Protein AF-A0A3M6YD40-F1 (afdb_monomer_lite)

pLDDT: mean 74.72, std 13.51, range [41.72, 91.12]

Foldseek 3Di:
DAWDWDWADLDPFDIDIDTHDDPDPVCVCVPVPPVHPPVVVVCVVCNVVVVVLVVVVVVVVVPPDPDPPPFDWDWDDDPVDIDIDGDDDDPDDDDDDDDDDDDDPDPDDDDPVCVVCVVVVPDPDDDDDPPPVDDPDDDDPDPVPDPDPVPDDDDPPPDDPDPDDDD

Radius of gyration: 31.05 Å; chains: 1; bounding box: 73×57×64 Å

Structure (mmCIF, N/CA/C/O backbone):
data_AF-A0A3M6YD40-F1
#
_entry.id   AF-A0A3M6YD40-F1
#
loop_
_atom_site.group_PDB
_atom_site.id
_atom_site.type_symbol
_atom_site.label_atom_id
_atom_site.label_alt_id
_atom_site.label_comp_id
_atom_site.label_asym_id
_atom_site.label_entity_id
_atom_site.label_seq_id
_atom_site.pdbx_PDB_ins_code
_atom_site.Cartn_x
_atom_site.Cartn_y
_atom_site.Cartn_z
_atom_site.occupancy
_atom_site.B_iso_or_equiv
_atom_site.auth_seq_id
_atom_site.auth_comp_id
_atom_site.auth_asym_id
_atom_site.auth_atom_id
_atom_site.pdbx_PDB_model_num
ATOM 1 N N . MET A 1 1 ? 7.954 -16.366 4.433 1.00 68.00 1 MET A N 1
ATOM 2 C CA . MET A 1 1 ? 8.292 -15.317 3.449 1.00 68.00 1 MET A CA 1
ATOM 3 C C . MET A 1 1 ? 8.033 -13.953 4.079 1.00 68.00 1 MET A C 1
ATOM 5 O O . MET A 1 1 ? 6.969 -13.775 4.659 1.00 68.00 1 MET A O 1
ATOM 9 N N . SER A 1 2 ? 8.998 -13.030 4.058 1.00 79.00 2 SER A N 1
ATOM 10 C CA . SER A 1 2 ? 8.800 -11.701 4.661 1.00 79.00 2 SER A CA 1
ATOM 11 C C . SER A 1 2 ? 7.981 -10.811 3.714 1.00 79.00 2 SER A C 1
ATOM 13 O O . SER A 1 2 ? 8.332 -10.745 2.535 1.00 79.00 2 SER A O 1
ATOM 15 N N . PRO A 1 3 ? 6.905 -10.146 4.174 1.00 88.06 3 PRO A N 1
ATOM 16 C CA . PRO A 1 3 ? 6.120 -9.256 3.325 1.00 88.06 3 PRO A CA 1
ATOM 17 C C . PRO A 1 3 ? 6.922 -8.017 2.931 1.00 88.06 3 PRO A C 1
ATOM 19 O O . PRO A 1 3 ? 7.699 -7.476 3.726 1.00 88.06 3 PRO A O 1
ATOM 22 N N . ILE A 1 4 ? 6.672 -7.511 1.724 1.00 89.50 4 ILE A N 1
ATOM 23 C CA . ILE A 1 4 ? 7.235 -6.234 1.289 1.00 89.50 4 ILE A CA 1
ATOM 24 C C . ILE A 1 4 ? 6.501 -5.130 2.049 1.00 89.50 4 ILE A C 1
ATOM 26 O O . ILE A 1 4 ? 5.280 -4.997 1.959 1.00 89.50 4 ILE A O 1
ATOM 30 N N . ARG A 1 5 ? 7.252 -4.328 2.806 1.00 89.94 5 ARG A N 1
ATOM 31 C CA . ARG A 1 5 ? 6.708 -3.207 3.577 1.00 89.94 5 ARG A CA 1
ATOM 32 C C . ARG A 1 5 ? 6.820 -1.926 2.767 1.00 89.94 5 ARG A C 1
ATOM 34 O O . ARG A 1 5 ? 7.913 -1.542 2.352 1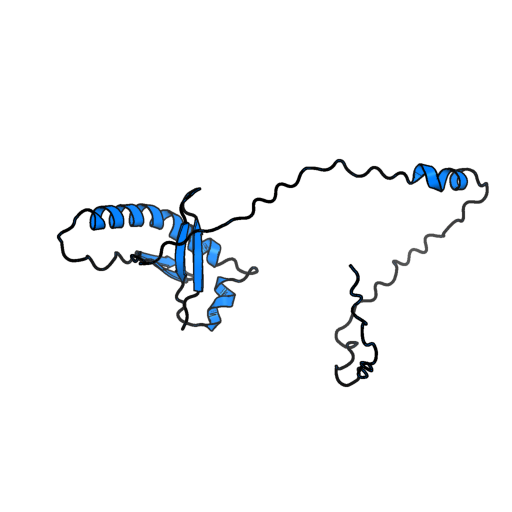.00 89.94 5 ARG A O 1
ATOM 41 N N . ARG A 1 6 ? 5.692 -1.263 2.544 1.00 89.00 6 ARG A N 1
ATOM 42 C CA . ARG A 1 6 ? 5.597 0.041 1.884 1.00 89.00 6 ARG A CA 1
ATOM 43 C C . ARG A 1 6 ? 4.668 0.947 2.662 1.00 89.00 6 ARG A C 1
ATOM 45 O O . ARG A 1 6 ? 4.000 0.527 3.599 1.00 89.00 6 ARG A O 1
ATOM 52 N N . TYR A 1 7 ? 4.655 2.209 2.273 1.00 89.75 7 TYR A N 1
ATOM 53 C CA . TYR A 1 7 ? 3.827 3.212 2.908 1.00 89.75 7 TYR A CA 1
ATOM 54 C C . TYR A 1 7 ? 2.990 3.920 1.854 1.00 89.75 7 TYR A C 1
ATOM 56 O O . TYR A 1 7 ? 3.533 4.479 0.901 1.00 89.75 7 TYR A O 1
ATOM 64 N N . LEU A 1 8 ? 1.671 3.891 2.031 1.00 86.94 8 LEU A N 1
ATOM 65 C CA . LEU A 1 8 ? 0.722 4.558 1.151 1.00 86.94 8 LEU A CA 1
ATOM 66 C C . LEU A 1 8 ? 0.271 5.863 1.797 1.00 86.94 8 LEU A C 1
ATOM 68 O O . LEU A 1 8 ? -0.322 5.875 2.876 1.00 86.94 8 LEU A O 1
ATOM 72 N N . ARG A 1 9 ? 0.545 6.979 1.124 1.00 86.69 9 ARG A N 1
ATOM 73 C CA . ARG A 1 9 ? 0.069 8.295 1.543 1.00 86.69 9 ARG A CA 1
ATOM 74 C C . ARG A 1 9 ? -1.385 8.471 1.112 1.00 86.69 9 ARG A C 1
ATOM 76 O O . ARG A 1 9 ? -1.663 8.493 -0.081 1.00 86.69 9 ARG A O 1
ATOM 83 N N . ILE A 1 10 ? -2.288 8.630 2.079 1.00 83.62 10 ILE A N 1
ATOM 84 C CA . ILE A 1 10 ? -3.723 8.839 1.816 1.00 83.62 10 ILE A CA 1
ATOM 85 C C . ILE A 1 10 ? -4.074 10.323 1.878 1.00 83.62 10 ILE A C 1
ATOM 87 O O . ILE A 1 10 ? -4.851 10.817 1.068 1.00 83.62 10 ILE A O 1
ATOM 91 N N . THR A 1 11 ? -3.485 11.053 2.825 1.00 83.88 11 THR A N 1
ATOM 92 C CA . THR A 1 11 ? -3.686 12.500 2.966 1.00 83.88 11 THR A CA 1
ATOM 93 C C . THR A 1 11 ? -2.342 13.217 3.065 1.00 83.88 11 THR A C 1
ATOM 95 O O . THR A 1 11 ? -1.271 12.602 3.091 1.00 83.88 11 THR A O 1
ATOM 98 N N . LYS A 1 12 ? -2.363 14.552 3.155 1.00 83.69 12 LYS A N 1
ATOM 99 C CA . LYS A 1 12 ? -1.141 15.336 3.374 1.00 83.69 12 LYS A CA 1
ATOM 100 C C . LYS A 1 12 ? -0.389 14.905 4.642 1.00 83.69 12 LYS A C 1
ATOM 102 O O . LYS A 1 12 ? 0.839 14.953 4.628 1.00 83.69 12 LYS A O 1
ATOM 107 N N . TYR A 1 13 ? -1.103 14.463 5.676 1.00 82.00 13 TYR A N 1
ATOM 108 C CA . TYR A 1 13 ? -0.546 14.187 7.005 1.00 82.00 13 TYR A CA 1
ATOM 109 C C . TYR A 1 13 ? -0.694 12.727 7.448 1.00 82.00 13 TYR A C 1
ATOM 111 O O . TYR A 1 13 ? -0.166 12.352 8.489 1.00 82.00 13 TYR A O 1
ATOM 119 N N . SER A 1 14 ? -1.407 11.903 6.679 1.00 82.00 14 SER A N 1
ATOM 120 C CA . SER A 1 14 ? -1.721 10.524 7.048 1.00 82.00 14 SER A CA 1
ATOM 121 C C . SER A 1 14 ? -1.169 9.543 6.027 1.00 82.00 14 SER A C 1
ATOM 123 O O . SER A 1 14 ? -1.348 9.690 4.813 1.00 82.00 14 SER A O 1
ATOM 125 N N . VAL A 1 15 ? -0.523 8.513 6.559 1.00 86.81 15 VAL A N 1
ATOM 126 C CA . VAL A 1 15 ? 0.131 7.441 5.819 1.00 86.81 15 VAL A CA 1
ATOM 127 C C . VAL A 1 15 ? -0.292 6.118 6.449 1.00 86.81 15 VAL A C 1
ATOM 129 O O . VAL A 1 15 ? -0.373 6.028 7.673 1.00 86.81 15 V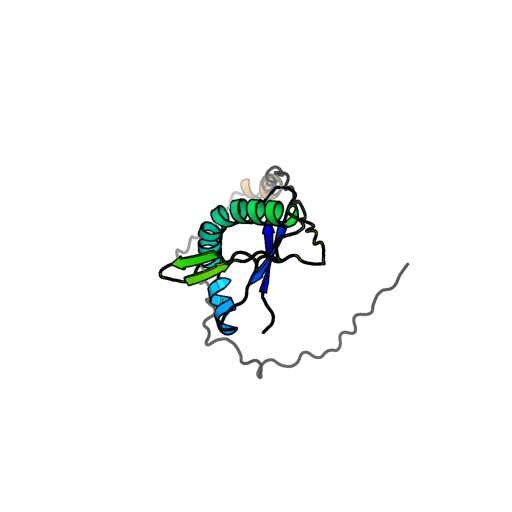AL A O 1
ATOM 132 N N . LEU A 1 16 ? -0.544 5.104 5.626 1.00 87.69 16 LEU A N 1
ATOM 133 C CA . LEU A 1 16 ? -0.761 3.734 6.082 1.00 87.69 16 LEU A CA 1
ATOM 134 C C . LEU A 1 16 ? 0.450 2.860 5.777 1.00 87.69 16 LEU A C 1
ATOM 136 O O . LEU A 1 16 ? 1.038 2.963 4.698 1.00 87.69 16 LEU A O 1
ATOM 140 N N . GLU A 1 17 ? 0.785 1.971 6.711 1.00 88.19 17 GLU A N 1
ATOM 141 C CA . GLU A 1 17 ? 1.655 0.834 6.419 1.00 88.19 17 GLU A CA 1
ATOM 142 C C . GLU A 1 17 ? 0.903 -0.127 5.489 1.00 88.19 17 GLU A C 1
ATOM 144 O O . GLU A 1 17 ? -0.218 -0.545 5.771 1.00 88.19 17 GLU A O 1
ATOM 149 N N . VAL A 1 18 ? 1.537 -0.481 4.378 1.00 88.19 18 VAL A N 1
ATOM 150 C CA . VAL A 1 18 ? 1.062 -1.479 3.426 1.00 88.19 18 VAL A CA 1
ATOM 151 C C . VAL A 1 18 ? 2.019 -2.656 3.469 1.00 88.19 18 VAL A C 1
ATOM 153 O O . VAL A 1 18 ? 3.220 -2.511 3.225 1.00 88.19 18 VAL A O 1
ATOM 156 N N . ARG A 1 19 ? 1.478 -3.835 3.769 1.00 89.25 19 ARG A N 1
ATOM 157 C CA . ARG A 1 19 ? 2.205 -5.101 3.700 1.00 89.25 19 ARG A CA 1
ATOM 158 C C . ARG A 1 19 ? 1.728 -5.859 2.478 1.00 89.25 19 ARG A C 1
ATOM 160 O O . ARG A 1 19 ? 0.572 -6.260 2.415 1.00 89.25 19 ARG A O 1
ATOM 167 N N . ILE A 1 20 ? 2.624 -6.027 1.516 1.00 90.25 20 ILE A N 1
ATOM 168 C CA . ILE A 1 20 ? 2.347 -6.751 0.282 1.00 90.25 20 ILE A CA 1
ATOM 169 C C . ILE A 1 20 ? 2.838 -8.180 0.472 1.00 90.25 20 ILE A C 1
ATOM 171 O O . ILE A 1 20 ? 4.027 -8.421 0.703 1.00 90.25 20 ILE A O 1
ATOM 175 N N . TYR A 1 21 ? 1.898 -9.112 0.393 1.00 90.06 21 TYR A N 1
ATOM 176 C CA . TYR A 1 21 ? 2.163 -10.539 0.375 1.00 90.06 21 TYR A CA 1
ATOM 177 C C . TYR A 1 21 ? 2.086 -10.998 -1.076 1.00 90.06 21 TYR A C 1
ATOM 179 O O . TYR A 1 21 ? 1.060 -10.811 -1.724 1.00 90.06 21 TYR A O 1
ATOM 187 N N . LEU A 1 22 ? 3.187 -11.546 -1.578 1.00 88.94 22 LEU A N 1
ATOM 188 C CA . LEU A 1 22 ? 3.241 -12.186 -2.886 1.00 88.94 22 LEU A CA 1
ATOM 189 C C . LEU A 1 22 ? 3.126 -13.692 -2.693 1.00 88.94 22 LEU A C 1
ATOM 191 O O . LEU A 1 22 ? 3.643 -14.217 -1.703 1.00 88.94 22 LEU A O 1
ATOM 195 N N . ASP A 1 23 ? 2.476 -14.362 -3.640 1.00 86.50 23 ASP A N 1
ATOM 196 C CA . ASP A 1 23 ? 2.373 -15.822 -3.642 1.00 86.50 23 ASP A CA 1
ATOM 197 C C . ASP A 1 23 ? 3.762 -16.450 -3.825 1.00 86.50 23 ASP A C 1
ATOM 199 O O . ASP A 1 23 ? 4.205 -17.274 -3.021 1.00 86.50 23 ASP A O 1
ATOM 203 N N . LYS A 1 24 ? 4.524 -15.946 -4.807 1.00 86.94 24 LYS A N 1
ATOM 204 C CA . LYS A 1 24 ? 5.917 -16.333 -5.033 1.00 86.94 24 LYS A CA 1
ATOM 205 C C . LYS A 1 24 ? 6.878 -15.174 -4.747 1.00 86.94 24 LYS A C 1
ATOM 207 O O . LYS A 1 24 ? 6.659 -14.050 -5.198 1.00 86.94 24 LYS A O 1
ATOM 212 N N . PRO A 1 25 ? 8.002 -15.437 -4.053 1.00 82.56 25 PRO A N 1
ATOM 213 C CA . PRO A 1 25 ? 9.064 -14.451 -3.825 1.00 82.56 25 PRO A CA 1
ATOM 214 C C . PRO A 1 25 ? 9.614 -13.830 -5.101 1.00 82.56 25 PRO A C 1
ATOM 216 O O . PRO A 1 25 ? 9.966 -12.651 -5.134 1.00 82.56 25 PRO A O 1
ATOM 219 N N . SER A 1 26 ? 9.719 -14.668 -6.127 1.00 83.88 26 SER A N 1
ATOM 220 C CA . SER A 1 26 ? 10.394 -14.378 -7.382 1.00 83.88 26 SER A CA 1
ATOM 221 C C . SER A 1 26 ? 9.649 -13.363 -8.242 1.00 83.88 26 SER A C 1
ATOM 223 O O . SER A 1 26 ? 10.248 -12.829 -9.166 1.00 83.88 26 SER A O 1
ATOM 225 N N . ASP A 1 27 ? 8.394 -13.047 -7.906 1.00 84.62 27 ASP A N 1
ATOM 226 C CA . ASP A 1 27 ? 7.551 -12.098 -8.645 1.00 84.62 27 ASP A CA 1
ATOM 227 C C . ASP A 1 27 ? 7.717 -10.656 -8.129 1.00 84.62 27 ASP A C 1
ATOM 229 O O . ASP A 1 27 ? 7.159 -9.704 -8.678 1.00 84.62 27 ASP A O 1
ATOM 233 N N . ALA A 1 28 ? 8.523 -10.448 -7.080 1.00 85.31 28 ALA A N 1
ATOM 234 C CA . ALA A 1 28 ? 8.826 -9.113 -6.567 1.00 85.31 28 ALA A CA 1
ATOM 235 C C . ALA A 1 28 ? 9.424 -8.162 -7.626 1.00 85.31 28 ALA A C 1
ATOM 237 O O . ALA A 1 28 ? 9.022 -6.994 -7.646 1.00 85.31 28 ALA A O 1
ATOM 238 N N . PRO A 1 29 ? 10.335 -8.600 -8.523 1.00 86.25 29 PRO A N 1
ATOM 239 C CA . PRO A 1 29 ? 10.817 -7.774 -9.620 1.00 86.25 29 PRO A CA 1
ATOM 240 C C . PRO A 1 29 ? 9.703 -7.387 -10.588 1.00 86.25 29 PRO A C 1
ATOM 242 O O . PRO A 1 29 ? 9.681 -6.238 -10.998 1.00 86.25 29 PRO A O 1
ATOM 245 N N . TRP A 1 30 ? 8.758 -8.274 -10.915 1.00 88.38 30 TRP A N 1
ATOM 246 C CA . TRP A 1 30 ? 7.622 -7.942 -11.789 1.00 88.38 30 TRP A CA 1
ATOM 247 C C . TRP A 1 30 ? 6.775 -6.810 -11.194 1.00 88.38 30 TRP A C 1
ATOM 249 O O . TRP A 1 30 ? 6.505 -5.819 -11.866 1.00 88.38 30 TRP A O 1
ATOM 259 N N . LEU A 1 31 ? 6.474 -6.876 -9.892 1.00 86.25 31 LEU A N 1
ATOM 260 C CA . LEU A 1 31 ? 5.703 -5.834 -9.209 1.00 86.25 31 LEU A CA 1
ATOM 261 C C . LEU A 1 31 ? 6.448 -4.488 -9.130 1.00 86.25 31 LEU A C 1
ATOM 263 O O . LEU A 1 31 ? 5.833 -3.425 -9.190 1.00 86.25 31 LEU A O 1
ATOM 267 N N . LEU A 1 32 ? 7.767 -4.526 -8.921 1.00 85.69 32 LEU A N 1
ATOM 268 C CA . LEU A 1 32 ? 8.596 -3.347 -8.643 1.00 85.69 32 LEU A CA 1
ATOM 269 C C . LEU A 1 32 ? 9.377 -2.829 -9.859 1.00 85.69 32 LEU A C 1
ATOM 271 O O . LEU A 1 32 ? 10.158 -1.886 -9.718 1.00 85.69 32 LEU A O 1
ATOM 275 N N . SER A 1 33 ? 9.203 -3.442 -11.026 1.00 85.25 33 SER A N 1
ATOM 276 C CA . SER A 1 33 ? 9.949 -3.098 -12.232 1.00 85.25 33 SER A CA 1
ATOM 277 C C . SER A 1 33 ? 9.580 -1.716 -12.754 1.00 85.25 33 SER A C 1
ATOM 279 O O . SER A 1 33 ? 8.421 -1.319 -12.775 1.00 85.25 33 SER A O 1
ATOM 281 N N . SER A 1 34 ? 10.585 -0.990 -13.251 1.00 80.44 34 SER A N 1
ATOM 282 C CA . SER A 1 34 ? 10.362 0.280 -13.956 1.00 80.44 34 SER A CA 1
ATOM 283 C C . SER A 1 34 ? 9.921 0.086 -15.410 1.00 80.44 34 SER A C 1
ATOM 285 O O . SER A 1 34 ? 9.432 1.034 -16.015 1.00 80.44 34 SER A O 1
ATOM 287 N N . ARG A 1 35 ? 10.154 -1.103 -15.985 1.00 83.19 35 ARG A N 1
ATOM 288 C CA . ARG A 1 35 ? 9.839 -1.418 -17.390 1.00 83.19 35 ARG A CA 1
ATOM 289 C C . ARG A 1 35 ? 8.359 -1.724 -17.596 1.00 83.19 35 ARG A C 1
ATOM 291 O O . ARG A 1 35 ? 7.806 -1.340 -18.615 1.00 83.19 35 ARG A O 1
ATOM 298 N N . ASP A 1 36 ? 7.746 -2.379 -16.616 1.00 82.06 36 ASP A N 1
ATOM 299 C CA . ASP A 1 36 ? 6.315 -2.651 -16.592 1.00 82.06 36 ASP A CA 1
ATOM 300 C C . ASP A 1 36 ? 5.730 -2.118 -15.275 1.00 82.06 36 ASP A C 1
ATOM 302 O O . ASP A 1 36 ? 5.946 -2.718 -14.217 1.00 82.06 36 ASP A O 1
ATOM 306 N N . PRO A 1 37 ? 5.038 -0.964 -15.294 1.00 83.69 37 PRO A N 1
ATOM 307 C CA . PRO A 1 37 ? 4.480 -0.359 -14.097 1.00 83.69 37 PRO A CA 1
ATOM 308 C C . PRO A 1 37 ? 3.194 -1.084 -13.672 1.00 83.69 37 PRO A C 1
ATOM 310 O O . PRO A 1 37 ? 2.089 -0.554 -13.776 1.00 83.69 37 PRO A O 1
ATOM 313 N N . VAL A 1 38 ? 3.325 -2.291 -13.130 1.00 88.88 38 VAL A N 1
ATOM 314 C CA . VAL A 1 38 ? 2.201 -3.056 -12.566 1.00 88.88 38 VAL A CA 1
ATOM 315 C C . VAL A 1 38 ? 1.718 -2.430 -11.256 1.00 88.88 38 VAL A C 1
ATOM 317 O O . VAL A 1 38 ? 0.523 -2.227 -11.052 1.00 88.88 38 VAL A O 1
ATOM 320 N N . LEU A 1 39 ? 2.643 -2.082 -10.353 1.00 88.19 39 LEU A N 1
ATOM 321 C CA . LEU A 1 39 ? 2.284 -1.541 -9.041 1.00 88.19 39 LEU A CA 1
ATOM 322 C C . LEU A 1 39 ? 1.448 -0.250 -9.134 1.00 88.19 39 LEU A C 1
ATOM 324 O O . LEU A 1 39 ? 0.452 -0.166 -8.419 1.00 88.19 39 LEU A O 1
ATOM 328 N N . PRO A 1 40 ? 1.775 0.745 -9.983 1.00 89.50 40 PRO A N 1
ATOM 329 C CA . PRO A 1 40 ? 0.906 1.902 -10.191 1.00 89.50 40 PRO A CA 1
ATOM 330 C C . PRO A 1 40 ? -0.517 1.528 -10.621 1.00 89.50 40 PRO A C 1
ATOM 332 O O . PRO A 1 40 ? -1.455 2.044 -10.018 1.00 89.50 40 PRO A O 1
ATOM 335 N N . ARG A 1 41 ? -0.675 0.583 -11.560 1.00 90.38 41 ARG A N 1
ATOM 336 C CA . ARG A 1 41 ? -1.984 0.085 -12.025 1.00 90.38 41 ARG A CA 1
ATOM 337 C C . ARG A 1 41 ? -2.790 -0.538 -10.883 1.00 90.38 41 ARG A C 1
ATOM 339 O O . ARG A 1 41 ? -3.930 -0.155 -10.640 1.00 90.38 41 ARG A O 1
ATOM 346 N N . ILE A 1 42 ? -2.157 -1.405 -10.091 1.00 90.56 42 ILE A N 1
ATOM 347 C CA . ILE A 1 42 ? -2.764 -1.972 -8.876 1.00 90.56 42 ILE A CA 1
ATOM 348 C C . ILE A 1 42 ? -3.206 -0.860 -7.917 1.00 90.56 42 ILE A C 1
ATOM 350 O O . ILE A 1 42 ? -4.302 -0.899 -7.362 1.00 90.56 42 ILE A O 1
ATOM 354 N N . ILE A 1 43 ? -2.355 0.143 -7.691 1.00 88.50 43 ILE A N 1
ATOM 355 C CA . ILE A 1 43 ? -2.656 1.236 -6.763 1.00 88.50 43 ILE A CA 1
ATOM 356 C C . ILE A 1 43 ? -3.791 2.126 -7.281 1.00 88.50 43 ILE A C 1
ATOM 358 O O . ILE A 1 43 ? -4.546 2.642 -6.459 1.00 88.50 43 ILE A O 1
ATOM 362 N N . GLU A 1 44 ? -3.941 2.312 -8.591 1.00 89.69 44 GLU A N 1
ATOM 363 C CA . GLU A 1 44 ? -5.072 3.034 -9.187 1.00 89.69 44 GLU A CA 1
ATOM 364 C C . GLU A 1 44 ? -6.403 2.341 -8.896 1.00 89.69 44 GLU A C 1
ATOM 366 O O . GLU A 1 44 ? -7.322 2.999 -8.409 1.00 89.69 44 GLU A O 1
ATOM 371 N N . GLU A 1 45 ? -6.462 1.020 -9.052 1.00 89.69 45 GLU A N 1
ATOM 372 C CA . GLU A 1 45 ? -7.650 0.213 -8.744 1.00 89.69 45 GLU A CA 1
ATOM 373 C C . GLU A 1 45 ? -7.954 0.125 -7.240 1.00 89.69 45 GLU A C 1
ATOM 375 O O . GLU A 1 45 ? -9.106 0.142 -6.794 1.00 89.69 45 GLU A O 1
ATOM 380 N N . VAL A 1 46 ? -6.910 0.054 -6.412 1.00 89.44 46 VAL A N 1
ATOM 381 C CA . VAL A 1 46 ? -7.035 -0.026 -4.950 1.00 89.44 46 VAL A CA 1
ATOM 382 C C . VAL A 1 46 ? -7.472 1.319 -4.359 1.00 89.44 46 VAL A C 1
ATOM 384 O O . VAL A 1 46 ? -8.289 1.351 -3.437 1.00 89.44 46 VAL A O 1
ATOM 387 N N . ARG A 1 47 ? -6.955 2.446 -4.869 1.00 88.06 47 ARG A N 1
ATOM 388 C CA . ARG A 1 47 ? -7.155 3.798 -4.313 1.00 88.06 47 ARG A CA 1
ATOM 389 C C . ARG A 1 47 ? -8.619 4.154 -4.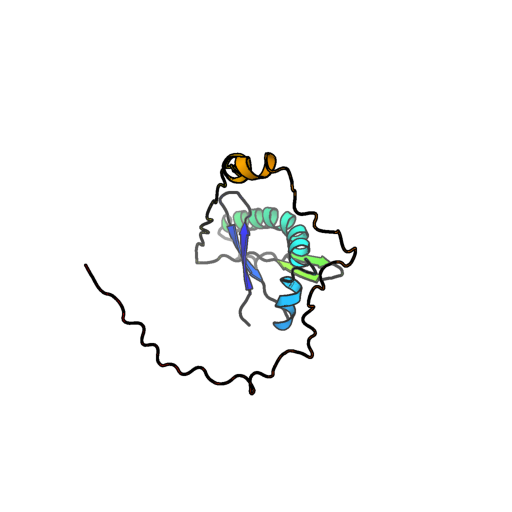012 1.00 88.06 47 ARG A C 1
ATOM 391 O O . ARG A 1 47 ? -8.860 4.598 -2.885 1.00 88.06 47 ARG A O 1
ATOM 398 N N . PRO A 1 48 ? -9.594 3.987 -4.928 1.00 89.75 48 PRO A N 1
ATOM 399 C CA . PRO A 1 48 ? -10.985 4.335 -4.642 1.00 89.75 48 PRO A CA 1
ATOM 400 C C . PRO A 1 48 ? -11.604 3.466 -3.538 1.00 89.75 48 PRO A C 1
ATOM 402 O O . PRO A 1 48 ? -12.497 3.934 -2.836 1.00 89.75 48 PRO A O 1
ATOM 405 N N . LYS A 1 49 ? -11.107 2.241 -3.327 1.00 87.12 49 LYS A N 1
ATOM 406 C CA . LYS A 1 49 ? -11.631 1.292 -2.329 1.00 87.12 49 LYS A CA 1
ATOM 407 C C . LYS A 1 49 ? -11.101 1.554 -0.916 1.00 87.12 49 LYS A C 1
ATOM 409 O O . LYS A 1 49 ? -11.761 1.223 0.064 1.00 87.12 49 LYS A O 1
ATOM 414 N N . VAL A 1 50 ? -9.946 2.210 -0.782 1.00 85.81 50 VAL A N 1
ATOM 415 C CA . VAL A 1 50 ? -9.297 2.435 0.523 1.00 85.81 50 VAL A CA 1
ATOM 416 C C . VAL A 1 50 ? -10.107 3.358 1.438 1.00 85.81 50 VAL A C 1
ATOM 418 O O . VAL A 1 50 ? -10.242 3.065 2.624 1.00 85.81 50 VAL A O 1
ATOM 421 N N . LEU A 1 51 ? -10.637 4.476 0.926 1.00 84.56 51 LEU A N 1
ATOM 422 C CA . LEU A 1 51 ? -11.353 5.457 1.755 1.00 84.56 51 LEU A CA 1
ATOM 423 C C . LEU A 1 51 ? -12.694 4.935 2.299 1.00 84.56 51 LEU A C 1
ATOM 425 O O . LEU A 1 51 ? -12.921 5.105 3.500 1.00 84.56 51 LEU A O 1
ATOM 429 N N . PRO A 1 52 ? -13.571 4.308 1.485 1.00 86.56 52 PRO A N 1
ATOM 430 C CA . PRO A 1 52 ? -14.787 3.669 1.989 1.00 86.56 52 PRO A CA 1
ATOM 431 C C . PRO A 1 52 ? -14.478 2.624 3.062 1.00 86.56 52 PRO A C 1
ATOM 433 O O . PRO A 1 52 ? -15.006 2.708 4.168 1.00 86.56 52 PRO A O 1
ATOM 436 N N . LYS A 1 53 ? -13.511 1.740 2.795 1.00 84.75 53 LYS A N 1
ATOM 437 C CA . LYS A 1 53 ? -13.096 0.686 3.725 1.00 84.75 53 LYS A CA 1
ATOM 438 C C . LYS A 1 53 ? -12.586 1.235 5.062 1.00 84.75 53 LYS A C 1
ATOM 440 O O . LYS A 1 53 ? -12.904 0.709 6.123 1.00 84.75 53 LYS A O 1
ATOM 445 N N . LEU A 1 54 ? -11.828 2.334 5.031 1.00 84.19 54 LEU A N 1
ATOM 446 C CA . LEU A 1 54 ? -11.370 3.040 6.234 1.00 84.19 54 LEU A CA 1
ATOM 447 C C . LEU A 1 54 ? -12.526 3.622 7.057 1.00 84.19 54 LEU A C 1
ATOM 449 O O . LEU A 1 54 ? -12.452 3.639 8.286 1.00 84.19 54 LEU A O 1
ATOM 453 N N . ARG A 1 55 ? -13.571 4.139 6.397 1.00 84.75 55 ARG A N 1
ATOM 454 C CA . ARG A 1 55 ? -14.756 4.679 7.079 1.00 84.75 55 ARG A CA 1
ATOM 455 C C . ARG A 1 55 ? -15.528 3.561 7.767 1.00 84.75 55 ARG A C 1
ATOM 457 O O . ARG A 1 55 ? -15.804 3.686 8.956 1.00 84.75 55 ARG A O 1
ATOM 464 N N . GLU A 1 56 ? -15.790 2.474 7.052 1.00 84.38 56 GLU A N 1
ATOM 465 C CA . GLU A 1 56 ? -16.509 1.308 7.570 1.00 84.38 56 GLU A CA 1
ATOM 466 C C . GLU A 1 56 ? -15.789 0.668 8.764 1.00 84.38 56 GLU A C 1
ATOM 468 O O . GLU A 1 56 ? -16.401 0.438 9.806 1.00 84.38 56 GLU A O 1
ATOM 473 N N . GLU A 1 57 ? -14.474 0.452 8.670 1.00 79.31 57 GLU A N 1
ATOM 474 C CA . GLU A 1 57 ? -13.681 -0.094 9.781 1.00 79.31 57 GLU A CA 1
ATOM 475 C C . GLU A 1 57 ? -13.657 0.847 10.998 1.00 79.31 57 GLU A C 1
ATOM 477 O O . GLU A 1 57 ? -13.748 0.397 12.139 1.00 79.31 57 GLU A O 1
ATOM 482 N N . ASN A 1 58 ? -13.614 2.168 10.792 1.00 82.12 58 ASN A N 1
ATOM 483 C CA . ASN A 1 58 ? -13.676 3.134 11.893 1.00 82.12 58 ASN A CA 1
ATOM 484 C C . ASN A 1 58 ? -15.056 3.147 12.577 1.00 82.12 58 ASN A C 1
ATOM 486 O O . ASN A 1 58 ? -15.151 3.260 13.800 1.00 82.12 58 ASN A O 1
ATOM 490 N N . GLU A 1 59 ? -16.143 3.021 11.813 1.00 82.06 59 GLU A N 1
ATOM 491 C CA . GLU A 1 59 ? -17.490 2.899 12.376 1.00 82.06 59 GLU A CA 1
ATOM 492 C C . GLU A 1 59 ? -17.674 1.583 13.136 1.00 82.06 59 GLU A C 1
ATOM 494 O O . GLU A 1 59 ? -18.214 1.590 14.245 1.00 82.06 59 GLU A O 1
ATOM 499 N N . ASN A 1 60 ? -17.156 0.475 12.605 1.00 75.62 60 ASN A N 1
ATOM 500 C CA . ASN A 1 60 ? -17.156 -0.821 13.282 1.00 75.62 60 ASN A CA 1
ATOM 501 C C . ASN A 1 60 ? -16.334 -0.796 14.577 1.00 75.62 60 ASN A C 1
ATOM 503 O O . ASN A 1 60 ? -16.790 -1.310 15.597 1.00 75.62 60 ASN A O 1
ATOM 507 N N . ALA A 1 61 ? -15.172 -0.138 14.584 1.00 72.12 61 ALA A N 1
ATOM 508 C CA . ALA A 1 61 ? -14.355 0.025 15.786 1.00 72.12 61 ALA A CA 1
ATOM 509 C C . ALA A 1 61 ? -15.071 0.834 16.885 1.00 72.12 61 ALA A C 1
ATOM 511 O O . ALA A 1 61 ? -14.922 0.548 18.075 1.00 72.12 61 ALA A O 1
ATOM 512 N N . LYS A 1 62 ? -15.883 1.832 16.504 1.00 71.94 62 LYS A N 1
ATOM 513 C CA . LYS A 1 62 ? -16.699 2.624 17.443 1.00 71.94 62 LYS A CA 1
ATOM 514 C C . LYS A 1 62 ? -17.886 1.840 17.996 1.00 71.94 62 LYS A C 1
ATOM 516 O O . LYS A 1 62 ? -18.270 2.055 19.146 1.00 71.94 62 LYS A O 1
ATOM 521 N N . ARG A 1 63 ? -18.442 0.908 17.220 1.00 67.88 63 ARG A N 1
ATOM 522 C CA . ARG A 1 63 ? -19.495 -0.029 17.643 1.00 67.88 63 ARG A CA 1
ATOM 523 C C . ARG A 1 63 ? -18.889 -1.151 18.502 1.00 67.88 63 ARG A C 1
ATOM 525 O O . ARG A 1 63 ? -18.923 -2.327 18.151 1.00 67.88 63 ARG A O 1
ATOM 532 N N . LYS A 1 64 ? -18.318 -0.777 19.655 1.00 53.94 64 LYS A N 1
ATOM 533 C CA . LYS A 1 64 ? -17.851 -1.681 20.720 1.00 53.94 64 LYS A CA 1
ATOM 534 C C . LYS A 1 64 ? -18.986 -2.632 21.132 1.00 53.94 64 LYS A C 1
ATOM 536 O O . LYS A 1 64 ? -19.806 -2.267 21.965 1.00 53.94 64 LYS A O 1
ATOM 541 N N . GLY A 1 65 ? -19.054 -3.844 20.583 1.00 52.97 65 GLY A N 1
ATOM 542 C CA . GLY A 1 65 ? -19.965 -4.859 21.127 1.00 52.97 65 GLY A CA 1
ATOM 543 C C . GLY A 1 65 ? -20.275 -6.057 20.239 1.00 52.97 65 GLY A C 1
ATOM 544 O O . GLY A 1 65 ? -20.388 -7.166 20.752 1.00 52.97 65 GLY A O 1
ATOM 545 N N . SER A 1 66 ? -20.364 -5.903 18.917 1.00 48.56 66 SER A N 1
ATOM 546 C CA . SER A 1 66 ? -20.697 -7.040 18.051 1.00 48.56 66 SER A CA 1
ATOM 547 C C . SER A 1 66 ? -19.431 -7.685 17.493 1.00 48.56 66 SER A C 1
ATOM 549 O O . SER A 1 66 ? -18.886 -7.238 16.489 1.00 48.56 66 SER A O 1
ATOM 551 N N . LYS A 1 67 ? -18.958 -8.725 18.191 1.00 51.75 67 LYS A N 1
ATOM 552 C CA . LYS A 1 67 ? -18.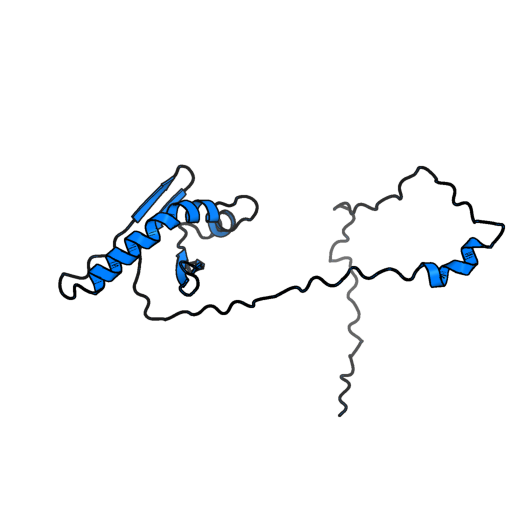174 -9.853 17.657 1.00 51.75 67 LYS A CA 1
ATOM 553 C C . LYS A 1 67 ? -17.202 -9.464 16.535 1.00 51.75 67 LYS A C 1
ATOM 555 O O . LYS A 1 67 ? -17.518 -9.735 15.388 1.00 51.75 67 LYS A O 1
ATOM 560 N N . LYS A 1 68 ? -16.062 -8.840 16.892 1.00 55.97 68 LYS A N 1
ATOM 561 C CA . LYS A 1 68 ? -14.891 -8.497 16.044 1.00 55.97 68 LYS A CA 1
ATOM 562 C C . LYS A 1 68 ? -15.046 -9.048 14.623 1.00 55.97 68 LYS A C 1
ATOM 564 O O . LYS A 1 68 ? -14.579 -10.155 14.346 1.00 55.97 68 LYS A O 1
ATOM 569 N N . ASN A 1 69 ? -15.803 -8.334 13.783 1.00 54.22 69 ASN A N 1
ATOM 570 C CA . ASN A 1 69 ? -16.122 -8.833 12.455 1.00 54.22 69 ASN A CA 1
ATOM 571 C C . ASN A 1 69 ? -14.783 -9.029 11.756 1.00 54.22 69 ASN A C 1
ATOM 573 O O . ASN A 1 69 ? -13.937 -8.136 11.749 1.00 54.22 69 ASN A O 1
ATOM 577 N N . ARG A 1 70 ? -14.553 -10.261 11.304 1.00 58.38 70 ARG A N 1
ATOM 578 C CA . ARG A 1 70 ? -13.360 -10.666 10.564 1.00 58.38 70 ARG A CA 1
ATOM 579 C C . ARG A 1 70 ? -13.189 -9.616 9.463 1.00 58.38 70 ARG A C 1
ATOM 581 O O . ARG A 1 70 ? -14.114 -9.475 8.669 1.00 58.38 70 ARG A O 1
ATOM 588 N N . GLY A 1 71 ? -12.108 -8.830 9.529 1.00 63.78 71 GLY A N 1
ATOM 589 C CA . GLY A 1 71 ? -11.956 -7.595 8.749 1.00 63.78 71 GLY A CA 1
ATOM 590 C C . GLY A 1 71 ? -12.395 -7.783 7.302 1.00 63.78 71 GLY A C 1
ATOM 591 O O . GLY A 1 71 ? -12.126 -8.833 6.708 1.00 63.78 71 GLY A O 1
ATOM 592 N N . ILE A 1 72 ? -13.120 -6.801 6.766 1.00 73.25 72 ILE A N 1
ATOM 593 C CA . ILE A 1 72 ? -13.772 -6.925 5.459 1.00 73.25 72 ILE A CA 1
ATOM 594 C C . ILE A 1 72 ? -12.689 -7.229 4.420 1.00 73.25 72 ILE A C 1
ATOM 596 O O . ILE A 1 72 ? -11.697 -6.501 4.321 1.00 73.25 72 ILE A O 1
ATOM 600 N N . LYS A 1 73 ? -12.836 -8.331 3.679 1.00 83.31 73 LYS A N 1
ATOM 601 C CA . LYS A 1 73 ? -11.923 -8.714 2.596 1.00 83.31 73 LYS A CA 1
ATOM 602 C C . LYS A 1 73 ? -12.465 -8.122 1.302 1.00 83.31 73 LYS A C 1
ATOM 604 O O . LYS A 1 73 ? -13.518 -8.552 0.847 1.00 83.31 73 LYS A O 1
ATOM 609 N N . ASP A 1 74 ? -11.722 -7.203 0.697 1.00 85.56 74 ASP A N 1
ATOM 610 C CA . ASP A 1 74 ? -12.034 -6.746 -0.657 1.00 85.56 74 ASP A CA 1
ATOM 611 C C . ASP A 1 74 ? -11.156 -7.512 -1.628 1.00 85.56 74 ASP A C 1
ATOM 613 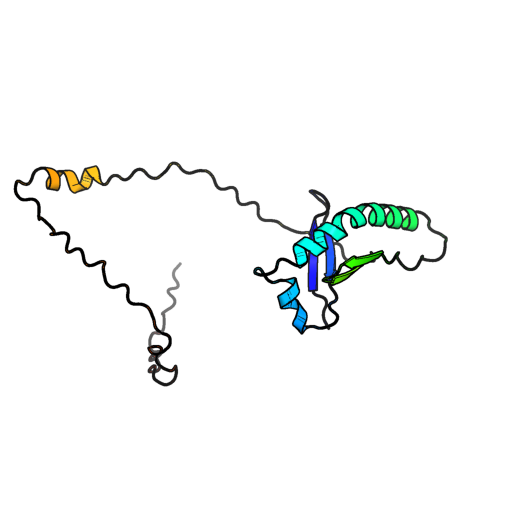O O . ASP A 1 74 ? -9.963 -7.691 -1.377 1.00 85.56 74 ASP A O 1
ATOM 617 N N . VAL A 1 75 ? -11.742 -7.960 -2.729 1.00 89.12 75 VAL A N 1
ATOM 618 C CA . VAL A 1 75 ? -11.013 -8.603 -3.819 1.00 89.12 75 VAL A CA 1
ATOM 619 C C . VAL A 1 75 ? -11.145 -7.722 -5.051 1.00 89.12 75 VAL A C 1
ATOM 621 O O . VAL A 1 75 ? -12.214 -7.182 -5.348 1.00 89.12 75 VAL A O 1
ATOM 624 N N . VAL A 1 76 ? -10.026 -7.524 -5.730 1.00 88.25 76 VAL A N 1
ATOM 625 C CA . VAL A 1 76 ? -9.941 -6.842 -7.013 1.00 88.25 76 VAL A CA 1
ATOM 626 C C . VAL A 1 76 ? -9.303 -7.816 -7.979 1.00 88.25 76 VAL A C 1
ATOM 628 O O . VAL A 1 76 ? -8.159 -8.210 -7.775 1.00 88.25 76 VAL A O 1
ATOM 631 N N . SER A 1 77 ? -10.053 -8.210 -8.994 1.00 90.19 77 SER A N 1
ATOM 632 C CA . SER A 1 77 ? -9.599 -9.124 -10.034 1.00 90.19 77 SER A CA 1
ATOM 633 C C . SER A 1 77 ? -9.558 -8.371 -11.357 1.00 90.19 77 SER A C 1
ATOM 635 O O . SER A 1 77 ? -10.530 -7.715 -11.731 1.00 90.19 77 SER A O 1
ATOM 637 N N . GLN A 1 78 ? -8.420 -8.456 -12.031 1.00 89.06 78 GLN A N 1
ATOM 638 C CA . GLN A 1 78 ? -8.163 -7.914 -13.358 1.00 89.06 78 GLN A CA 1
ATOM 639 C C . GLN A 1 78 ? -7.431 -8.986 -14.177 1.00 89.06 78 GLN A C 1
ATOM 641 O O . GLN A 1 78 ? -6.923 -9.949 -13.602 1.00 89.06 78 GLN A O 1
ATOM 646 N N . ASP A 1 79 ? -7.374 -8.833 -15.499 1.00 86.31 79 ASP A N 1
ATOM 647 C CA . ASP A 1 79 ? -6.812 -9.863 -16.388 1.00 86.31 79 ASP A CA 1
ATOM 648 C C . ASP A 1 79 ? -5.349 -10.213 -16.045 1.00 86.31 79 ASP A C 1
ATOM 650 O O . ASP A 1 79 ? -4.946 -11.372 -16.131 1.00 86.31 79 ASP A O 1
ATOM 654 N N . ASP A 1 80 ? -4.585 -9.222 -15.574 1.00 85.56 80 ASP A N 1
ATOM 655 C CA . ASP A 1 80 ? -3.155 -9.353 -15.271 1.00 85.56 80 ASP A CA 1
ATOM 656 C C . ASP A 1 80 ? -2.857 -9.695 -13.798 1.00 85.56 80 ASP A C 1
ATOM 658 O O . ASP A 1 80 ? -1.743 -10.116 -13.473 1.00 85.56 80 ASP A O 1
ATOM 662 N N . PHE A 1 81 ? -3.792 -9.446 -12.872 1.00 88.56 81 PHE A N 1
ATOM 663 C CA . PHE A 1 81 ? -3.547 -9.604 -11.436 1.00 88.56 81 PHE A CA 1
ATOM 664 C C . PHE A 1 81 ? -4.822 -9.751 -10.600 1.00 88.56 81 PHE A C 1
ATOM 666 O O . PHE A 1 81 ? -5.867 -9.170 -10.886 1.00 88.56 81 PHE A O 1
ATOM 673 N N . GLU A 1 82 ? -4.692 -10.444 -9.468 1.00 91.12 82 GLU A N 1
ATOM 674 C CA . GLU A 1 82 ? -5.702 -10.474 -8.412 1.00 91.12 82 GLU A CA 1
ATOM 675 C C . GLU A 1 82 ? -5.107 -9.937 -7.108 1.00 91.12 82 GLU A C 1
ATOM 677 O O . GLU A 1 82 ? -4.055 -10.381 -6.642 1.00 91.12 82 GLU A O 1
ATOM 682 N N . VAL A 1 83 ? -5.785 -8.966 -6.499 1.00 90.75 83 VAL A N 1
ATOM 683 C CA . VAL A 1 83 ? -5.353 -8.320 -5.261 1.00 90.75 83 VAL A CA 1
ATOM 684 C C . VAL A 1 83 ? -6.450 -8.417 -4.219 1.00 90.75 83 VAL A C 1
ATOM 686 O O . VAL A 1 83 ? -7.573 -7.947 -4.392 1.00 90.75 83 VAL A O 1
ATOM 689 N N . THR A 1 84 ? -6.088 -8.988 -3.077 1.00 89.88 84 THR A N 1
ATOM 690 C CA . THR A 1 84 ? -6.911 -8.972 -1.873 1.00 89.88 84 THR A CA 1
ATOM 691 C C . THR A 1 84 ? -6.468 -7.833 -0.954 1.00 89.88 84 THR A C 1
ATOM 693 O O . THR A 1 84 ? -5.293 -7.727 -0.610 1.00 89.88 84 THR A O 1
ATOM 696 N N . ILE A 1 85 ? -7.419 -7.031 -0.478 1.00 89.81 85 ILE A N 1
ATOM 697 C CA . ILE A 1 85 ? -7.192 -5.897 0.420 1.00 89.81 85 ILE A CA 1
ATOM 698 C C . ILE A 1 85 ? -7.952 -6.132 1.724 1.00 89.81 85 ILE A C 1
ATOM 700 O O . ILE A 1 85 ? -9.167 -6.337 1.729 1.00 89.81 85 ILE A O 1
ATOM 704 N N . PHE A 1 86 ? -7.264 -6.010 2.851 1.00 87.69 86 PHE A N 1
ATOM 705 C CA . PHE A 1 86 ? -7.864 -5.995 4.182 1.00 87.69 86 PHE A CA 1
ATOM 706 C C . PHE A 1 86 ? -7.153 -4.952 5.046 1.00 87.69 86 PHE A C 1
ATOM 708 O O . PHE A 1 86 ? -5.966 -4.684 4.859 1.00 87.69 86 PHE A O 1
ATOM 715 N N . LEU A 1 87 ? -7.886 -4.334 5.972 1.00 86.12 87 LEU A N 1
ATOM 716 C CA . LEU A 1 87 ? -7.303 -3.457 6.981 1.00 86.12 87 LEU A CA 1
ATOM 717 C C . LEU A 1 87 ? -7.114 -4.262 8.263 1.00 86.12 87 LEU A C 1
ATOM 719 O O . LEU A 1 87 ? -7.988 -5.017 8.681 1.00 86.12 87 LEU A O 1
ATOM 723 N N . THR A 1 88 ? -5.953 -4.101 8.879 1.00 82.75 88 THR A N 1
ATOM 724 C CA . THR A 1 88 ? -5.625 -4.705 10.170 1.00 82.75 88 THR A CA 1
ATOM 725 C C . THR A 1 88 ? -5.171 -3.620 11.116 1.00 82.75 88 THR A C 1
ATOM 727 O O . THR A 1 88 ? -4.348 -2.781 10.750 1.00 82.75 88 THR A O 1
ATOM 730 N N . GLU A 1 89 ? -5.679 -3.664 12.342 1.00 77.94 89 GLU A N 1
ATOM 731 C CA . GLU A 1 89 ? -5.177 -2.823 13.417 1.00 77.94 89 GLU A CA 1
ATOM 732 C C . GLU A 1 89 ? -3.729 -3.216 13.734 1.00 77.94 89 GLU A C 1
ATOM 734 O O . GLU A 1 89 ? -3.429 -4.370 14.053 1.00 77.94 89 GLU A O 1
ATOM 739 N N . LEU A 1 90 ? -2.823 -2.251 13.599 1.00 76.12 90 LEU A N 1
ATOM 740 C CA . LEU A 1 90 ? -1.409 -2.403 13.913 1.00 76.12 90 LEU A CA 1
ATOM 741 C C . LEU A 1 90 ? -1.153 -1.792 15.291 1.00 76.12 90 LEU A C 1
ATOM 743 O O . LEU A 1 90 ? -1.606 -0.686 15.577 1.00 76.12 90 LEU A O 1
ATOM 747 N N . SER A 1 91 ? -0.400 -2.492 16.141 1.00 69.94 91 SER A N 1
ATOM 748 C CA . SER A 1 91 ? -0.036 -1.992 17.475 1.00 69.94 91 SER A CA 1
ATOM 749 C C . SER A 1 91 ? 0.975 -0.839 17.428 1.00 69.94 91 SER A C 1
ATOM 751 O O . SER A 1 91 ? 1.117 -0.095 18.398 1.00 69.94 91 SER A O 1
ATOM 753 N N . THR A 1 92 ? 1.676 -0.672 16.304 1.00 78.81 92 THR A N 1
ATOM 754 C CA . THR A 1 92 ? 2.745 0.309 16.117 1.00 78.81 92 THR A CA 1
ATOM 755 C C . THR A 1 92 ? 2.274 1.505 15.295 1.00 78.81 92 THR A C 1
ATOM 757 O O . THR A 1 92 ? 1.725 1.359 14.204 1.00 78.81 92 THR A O 1
ATOM 760 N N . ARG A 1 93 ? 2.527 2.721 15.796 1.00 77.69 93 ARG A N 1
ATOM 761 C CA . ARG A 1 93 ? 2.336 3.956 15.022 1.00 77.69 93 ARG A CA 1
ATOM 762 C C . ARG A 1 93 ? 3.587 4.239 14.198 1.00 77.69 93 ARG A C 1
ATOM 764 O O . ARG A 1 93 ? 4.685 4.268 14.743 1.00 77.69 93 ARG A O 1
ATOM 771 N N . HIS A 1 94 ? 3.411 4.487 12.904 1.00 80.88 94 HIS A N 1
ATOM 772 C CA . HIS A 1 94 ? 4.499 4.812 11.983 1.00 80.88 94 HIS A CA 1
ATOM 773 C C . HIS A 1 94 ? 4.438 6.292 11.589 1.00 80.88 94 HIS A C 1
ATOM 775 O O . HIS A 1 94 ? 3.357 6.828 11.346 1.00 80.88 94 HIS A O 1
ATOM 781 N N . SER A 1 95 ? 5.594 6.950 11.500 1.00 78.19 95 SER A N 1
ATOM 782 C CA . SER A 1 95 ? 5.738 8.304 10.957 1.00 78.19 95 SER A CA 1
ATOM 783 C C . SER A 1 95 ? 6.749 8.294 9.810 1.00 78.19 95 SER A C 1
ATOM 785 O O . SER A 1 95 ? 7.728 7.549 9.837 1.00 78.19 95 SER A O 1
ATOM 787 N N . LEU A 1 96 ? 6.498 9.098 8.774 1.00 77.44 96 LEU A N 1
ATOM 788 C CA . LEU A 1 96 ? 7.427 9.280 7.659 1.00 77.44 96 LEU A CA 1
ATOM 789 C C . LEU A 1 96 ? 8.036 10.675 7.707 1.00 77.44 96 LEU A C 1
ATOM 791 O O . LEU A 1 96 ? 7.311 11.670 7.707 1.00 77.44 96 LEU A O 1
ATOM 795 N N . LEU A 1 97 ? 9.365 10.741 7.682 1.00 81.31 97 LEU A N 1
ATOM 796 C CA . LEU A 1 97 ? 10.104 11.983 7.504 1.00 81.31 97 LEU A CA 1
ATOM 797 C C . LEU A 1 97 ? 10.484 12.132 6.029 1.00 81.31 97 LEU A C 1
ATOM 799 O O . LEU A 1 97 ? 11.273 11.353 5.500 1.00 81.31 97 LEU A O 1
ATOM 803 N N . THR A 1 98 ? 9.932 13.139 5.354 1.00 76.81 98 THR A N 1
ATOM 804 C CA . THR A 1 98 ? 10.275 13.449 3.959 1.00 76.81 98 THR A CA 1
ATOM 805 C C . THR A 1 98 ? 11.146 14.695 3.895 1.00 76.81 98 THR A C 1
ATOM 807 O O . THR A 1 98 ? 10.728 15.768 4.329 1.00 76.81 98 THR A O 1
ATOM 810 N N . LYS A 1 99 ? 12.343 14.582 3.313 1.00 84.50 99 LYS A N 1
ATOM 811 C CA . LYS A 1 99 ? 13.218 15.732 3.061 1.00 84.50 99 LYS A CA 1
ATOM 812 C C . LYS A 1 99 ? 12.634 16.584 1.932 1.00 84.50 99 LYS A C 1
ATOM 814 O O . LYS A 1 99 ? 12.577 16.138 0.790 1.00 84.50 99 LYS A O 1
ATOM 819 N N . GLN A 1 100 ? 12.234 17.817 2.230 1.00 80.88 100 GLN A N 1
ATOM 820 C CA . GLN A 1 100 ? 11.821 18.773 1.204 1.00 80.88 100 GLN A CA 1
ATOM 821 C C . GLN A 1 100 ? 13.064 19.476 0.644 1.00 80.88 100 GLN A C 1
ATOM 823 O O . GLN A 1 100 ? 13.697 20.275 1.331 1.00 80.88 100 GLN A O 1
ATOM 828 N N . LYS A 1 101 ? 13.441 19.166 -0.600 1.00 82.88 101 LYS A N 1
ATOM 829 C CA . LYS A 1 101 ? 14.536 19.846 -1.304 1.00 82.88 101 LYS A CA 1
ATOM 830 C C . LYS A 1 101 ? 13.939 20.932 -2.194 1.00 82.88 101 LYS A C 1
ATOM 832 O O . LYS A 1 101 ? 13.401 20.632 -3.253 1.00 82.88 101 LYS A O 1
ATOM 837 N N . SER A 1 102 ? 14.000 22.185 -1.756 1.00 82.19 102 SER A N 1
ATOM 838 C CA . SER A 1 102 ? 13.687 23.324 -2.615 1.00 82.19 102 SER A CA 1
ATOM 839 C C . SER A 1 102 ? 14.925 23.680 -3.434 1.00 82.19 102 SER A C 1
ATOM 841 O O . SER A 1 102 ? 15.981 24.008 -2.893 1.00 82.19 102 SER A O 1
ATOM 843 N N . PHE A 1 103 ? 14.814 23.585 -4.754 1.00 82.06 103 PHE A N 1
ATOM 844 C CA . PHE A 1 103 ? 15.826 24.116 -5.656 1.00 82.06 103 PHE A CA 1
ATOM 845 C C . PHE A 1 103 ? 15.443 25.555 -5.977 1.00 82.06 103 PHE A C 1
ATOM 847 O O . PHE A 1 103 ? 14.341 25.818 -6.449 1.00 82.06 103 PHE A O 1
ATOM 854 N N . ARG A 1 104 ? 16.334 26.496 -5.661 1.00 82.88 104 ARG A N 1
ATOM 855 C CA . ARG A 1 104 ? 16.208 27.867 -6.155 1.00 82.88 104 ARG A CA 1
ATOM 856 C C . ARG A 1 104 ? 16.752 27.893 -7.572 1.00 82.88 104 ARG A C 1
ATOM 858 O O . ARG A 1 104 ? 17.841 27.362 -7.798 1.00 82.88 104 ARG A O 1
ATOM 865 N N . ASP A 1 105 ? 16.008 28.508 -8.481 1.00 79.62 105 ASP A N 1
ATOM 866 C CA . ASP A 1 105 ? 16.474 28.747 -9.839 1.00 79.62 105 ASP A CA 1
ATOM 867 C C . ASP A 1 105 ? 17.628 29.754 -9.759 1.00 79.62 105 ASP A C 1
ATOM 869 O O . ASP A 1 105 ? 17.440 30.931 -9.442 1.00 79.62 105 ASP A O 1
ATOM 873 N N . LYS A 1 106 ? 18.862 29.255 -9.871 1.00 77.38 106 LYS A N 1
ATOM 874 C CA . LYS A 1 106 ? 20.045 30.114 -9.889 1.00 77.38 106 LYS A CA 1
ATOM 875 C C . LYS A 1 106 ? 20.146 30.683 -11.305 1.00 77.38 106 LYS A C 1
ATOM 877 O O . LYS A 1 106 ? 20.040 29.902 -12.250 1.00 77.38 106 LYS A O 1
ATOM 882 N N . PRO A 1 107 ? 20.374 31.998 -11.482 1.00 80.38 107 PRO A N 1
ATOM 883 C CA . PRO A 1 107 ? 20.543 32.557 -12.816 1.00 80.38 107 PRO A CA 1
ATOM 884 C C . PRO A 1 107 ? 21.658 31.803 -13.543 1.00 80.38 107 PRO A C 1
ATOM 886 O O . PRO A 1 107 ? 22.698 31.510 -12.946 1.00 80.38 107 PRO A O 1
ATOM 889 N N . LYS A 1 108 ? 21.424 31.476 -14.823 1.00 76.12 108 LYS A N 1
ATOM 890 C CA . LYS A 1 108 ? 22.416 30.815 -15.679 1.00 76.12 108 LYS A CA 1
ATOM 891 C C . LYS A 1 108 ? 23.739 31.565 -15.554 1.00 76.12 108 LYS A C 1
ATOM 893 O O . LYS A 1 108 ? 23.790 32.778 -15.767 1.00 76.12 108 LYS A O 1
ATOM 898 N N . LEU A 1 109 ? 24.784 30.839 -15.168 1.00 75.62 109 LEU A N 1
ATOM 899 C CA . LEU A 1 109 ? 26.120 31.385 -14.984 1.00 75.62 109 LEU A CA 1
ATOM 900 C C . LEU A 1 109 ? 26.574 31.928 -16.345 1.00 75.62 109 LEU A C 1
ATOM 902 O O . LEU A 1 109 ? 26.786 31.164 -17.285 1.00 75.62 109 LEU A O 1
ATOM 906 N N . LYS A 1 110 ? 26.602 33.257 -16.498 1.00 77.75 110 LYS A N 1
ATOM 907 C CA . LYS A 1 110 ? 27.011 33.889 -17.755 1.00 77.75 110 LYS A CA 1
ATOM 908 C C . LYS A 1 110 ? 28.514 33.676 -17.917 1.00 77.75 110 LYS A C 1
ATOM 910 O O . LYS A 1 110 ? 29.286 34.113 -17.067 1.00 77.75 110 LYS A O 1
ATOM 915 N N . SER A 1 111 ? 28.908 32.994 -18.991 1.00 70.94 111 SER A N 1
ATOM 916 C CA . SER A 1 111 ? 30.314 32.788 -19.345 1.00 70.94 111 SER A CA 1
ATOM 917 C C . SER A 1 111 ? 31.035 34.132 -19.491 1.00 70.94 111 SER A C 1
ATOM 919 O O . SER A 1 111 ? 30.561 35.027 -20.188 1.00 70.94 111 SER A O 1
ATOM 921 N N . THR A 1 112 ? 32.198 34.270 -18.855 1.00 70.56 112 THR A N 1
ATOM 922 C CA . THR A 1 112 ? 33.133 35.389 -19.053 1.00 70.56 112 THR A CA 1
ATOM 923 C C . THR A 1 112 ? 34.195 35.082 -20.114 1.00 70.56 112 THR A C 1
ATOM 925 O O . THR A 1 112 ? 35.243 35.725 -20.117 1.00 70.56 112 THR A O 1
ATOM 928 N N . SER A 1 113 ? 33.950 34.126 -21.020 1.00 60.78 113 SER A N 1
ATOM 929 C CA . SER A 1 113 ? 34.917 33.705 -22.051 1.00 60.78 113 SER A CA 1
ATOM 930 C C . SER A 1 113 ? 35.435 34.862 -22.912 1.00 60.78 113 SER A C 1
ATOM 932 O O . SER A 1 113 ? 36.618 34.890 -23.232 1.00 60.78 113 SER A O 1
ATOM 934 N N . ASN A 1 114 ? 34.611 35.885 -23.170 1.00 58.31 114 ASN A N 1
ATOM 935 C CA . ASN A 1 114 ? 35.016 37.071 -23.937 1.00 58.31 114 ASN A CA 1
ATOM 936 C C . ASN A 1 114 ? 36.116 37.924 -23.283 1.00 58.31 114 ASN A C 1
ATOM 938 O O . ASN A 1 114 ? 36.688 38.783 -23.946 1.00 58.31 114 ASN A O 1
ATOM 942 N N . LYS A 1 115 ? 36.411 37.734 -21.992 1.00 63.59 115 LYS A N 1
ATOM 943 C CA . LYS A 1 115 ? 37.487 38.474 -21.312 1.00 63.59 115 LYS A CA 1
ATOM 944 C C . LYS A 1 115 ? 38.854 37.811 -21.465 1.00 63.59 115 LYS A C 1
ATOM 946 O O . LYS A 1 115 ? 39.859 38.477 -21.256 1.00 63.59 115 LYS A O 1
ATOM 951 N N . LEU A 1 116 ? 38.890 36.524 -21.816 1.00 59.78 116 LEU A N 1
ATOM 952 C CA . LEU A 1 116 ? 40.130 35.757 -21.963 1.00 59.78 116 LEU A CA 1
ATOM 953 C C . LEU A 1 116 ? 40.540 35.583 -23.431 1.00 59.78 116 LEU A C 1
ATOM 955 O O . LEU A 1 116 ? 41.727 35.497 -23.715 1.00 59.78 116 LEU A O 1
ATOM 959 N N . THR A 1 117 ? 39.591 35.596 -24.373 1.00 60.47 117 THR A N 1
ATOM 960 C CA . THR A 1 117 ? 39.866 35.438 -25.815 1.00 60.47 117 THR A CA 1
ATOM 961 C C . THR A 1 117 ? 39.950 36.758 -26.587 1.00 60.47 117 THR A C 1
ATOM 963 O O . THR A 1 117 ? 40.112 36.738 -27.803 1.00 60.47 117 THR A O 1
ATOM 966 N N . GLY A 1 118 ? 39.897 37.913 -25.911 1.00 57.81 118 GLY A N 1
ATOM 967 C CA . GLY A 1 118 ? 39.971 39.231 -26.559 1.00 57.81 118 GLY A CA 1
ATOM 968 C C . GLY A 1 118 ? 41.245 39.466 -27.384 1.00 57.81 118 GLY A C 1
ATOM 969 O O . GLY A 1 118 ? 41.209 40.236 -28.334 1.00 57.81 118 GLY A O 1
ATOM 970 N N . TRP A 1 119 ? 42.344 38.768 -27.071 1.00 58.50 119 TRP A N 1
ATOM 971 C CA . TRP A 1 119 ? 43.577 38.785 -27.870 1.00 58.50 119 TRP A CA 1
ATOM 972 C C . TRP A 1 119 ? 43.472 37.949 -29.160 1.00 58.50 119 TRP A C 1
ATOM 974 O O . TRP A 1 119 ? 44.066 38.310 -30.171 1.00 58.50 119 TRP A O 1
ATOM 984 N N . LEU A 1 120 ? 42.713 36.845 -29.150 1.00 56.59 120 LEU A N 1
ATOM 985 C CA . LEU A 1 120 ? 42.607 35.922 -30.292 1.00 56.59 120 LEU A CA 1
ATOM 986 C C . LEU A 1 120 ? 41.847 36.547 -31.474 1.00 56.59 120 LEU A C 1
ATOM 988 O O . LEU A 1 120 ? 42.097 36.212 -32.624 1.00 56.59 120 LEU A O 1
ATOM 992 N N . ASN A 1 121 ? 40.944 37.489 -31.196 1.00 56.06 121 ASN A N 1
ATOM 993 C CA . ASN A 1 121 ? 40.120 38.136 -32.219 1.00 56.06 121 ASN A CA 1
ATOM 994 C C . ASN A 1 121 ? 40.852 39.250 -32.996 1.00 56.06 121 ASN A C 1
ATOM 996 O O . ASN A 1 121 ? 40.245 39.865 -33.869 1.00 56.06 121 ASN A O 1
ATOM 1000 N N . THR A 1 122 ? 42.123 39.528 -32.678 1.00 54.78 122 THR A N 1
ATOM 1001 C CA . THR A 1 122 ? 42.920 40.610 -33.291 1.00 54.78 122 THR A CA 1
ATOM 1002 C C . THR A 1 122 ? 44.157 40.095 -34.037 1.00 54.78 122 THR A C 1
ATOM 1004 O O . THR A 1 122 ? 44.914 40.891 -34.583 1.00 54.78 122 THR A O 1
ATOM 1007 N N . SER A 1 123 ? 44.408 38.783 -34.058 1.00 55.38 123 SER A N 1
ATOM 1008 C CA . SER A 1 123 ? 45.531 38.203 -34.803 1.00 55.38 123 SER A CA 1
ATOM 1009 C C . SER A 1 123 ? 45.162 37.955 -36.268 1.00 55.38 123 SER A C 1
ATOM 1011 O O . SER A 1 123 ? 44.195 37.247 -36.538 1.00 55.38 123 SER A O 1
ATOM 1013 N N . GLU A 1 124 ? 45.966 38.481 -37.199 1.00 55.66 124 GLU A N 1
ATOM 1014 C CA . GLU A 1 124 ? 45.779 38.378 -38.662 1.00 55.66 124 GLU A CA 1
ATOM 1015 C C . GLU A 1 124 ? 45.890 36.951 -39.237 1.00 55.66 124 GLU A C 1
ATOM 1017 O O . GLU A 1 124 ? 45.570 36.748 -40.404 1.00 55.66 124 GLU A O 1
ATOM 1022 N N . ASN A 1 125 ? 46.252 35.944 -38.432 1.00 56.16 125 ASN A N 1
ATOM 1023 C CA . ASN A 1 125 ? 46.344 34.549 -38.874 1.00 56.16 125 ASN A CA 1
ATOM 1024 C C . ASN A 1 125 ? 45.505 33.623 -37.972 1.00 56.16 125 ASN A C 1
ATOM 1026 O O . ASN A 1 125 ? 46.047 33.021 -37.039 1.00 56.16 125 ASN A O 1
ATOM 1030 N N . PRO A 1 126 ? 44.189 33.490 -38.212 1.00 58.31 126 PRO A N 1
ATOM 1031 C CA . PRO A 1 126 ? 43.393 32.450 -37.574 1.00 58.31 126 PRO A CA 1
ATOM 1032 C C . PRO A 1 126 ? 43.882 31.069 -38.032 1.00 58.31 126 PRO A C 1
ATOM 1034 O O . PRO A 1 126 ? 44.055 30.822 -39.225 1.00 58.31 126 PRO A O 1
ATOM 1037 N N . ILE A 1 127 ? 44.116 30.163 -37.080 1.00 61.19 127 ILE A N 1
ATOM 1038 C CA . ILE A 1 127 ? 44.429 28.761 -37.379 1.00 61.19 127 ILE A CA 1
ATOM 1039 C C . ILE A 1 127 ? 43.167 28.145 -37.989 1.00 61.19 127 ILE A C 1
ATOM 1041 O O . ILE A 1 127 ? 42.179 27.925 -37.289 1.00 61.19 127 ILE A O 1
ATOM 1045 N N . HIS A 1 128 ? 43.195 27.913 -39.299 1.00 53.09 128 HIS A N 1
ATOM 1046 C CA . HIS A 1 128 ? 42.137 27.217 -40.015 1.00 53.09 128 HIS A CA 1
ATOM 1047 C C . HIS A 1 128 ? 42.256 25.727 -39.685 1.00 53.09 128 HIS A C 1
ATOM 1049 O O . HIS A 1 128 ? 43.186 25.058 -40.130 1.00 53.09 128 HIS A O 1
ATOM 1055 N N . ILE A 1 129 ? 41.354 25.225 -38.845 1.00 62.56 129 ILE A N 1
ATOM 1056 C CA . ILE A 1 129 ? 41.156 23.786 -38.692 1.00 62.56 129 ILE A CA 1
ATOM 1057 C C . ILE A 1 129 ? 40.268 23.400 -39.871 1.00 62.56 129 ILE A C 1
ATOM 1059 O O . ILE A 1 129 ? 39.154 23.906 -39.990 1.00 62.56 129 ILE A O 1
ATOM 1063 N N . GLU A 1 130 ? 40.798 22.610 -40.799 1.00 59.38 130 GLU A N 1
ATOM 1064 C CA . GLU A 1 130 ? 39.988 22.040 -41.870 1.00 59.38 130 GLU A CA 1
ATOM 1065 C C . GLU A 1 130 ? 38.995 21.064 -41.231 1.00 59.38 130 GLU A C 1
ATOM 1067 O O . GLU A 1 130 ? 39.391 20.186 -40.460 1.00 59.38 130 GLU A O 1
ATOM 1072 N N . ASP A 1 131 ? 37.703 21.267 -41.499 1.00 57.25 131 ASP A N 1
ATOM 1073 C CA . ASP A 1 131 ? 36.644 20.331 -41.129 1.00 57.25 131 ASP A CA 1
ATOM 1074 C C . ASP A 1 131 ? 36.831 19.057 -41.967 1.00 57.25 131 ASP A C 1
ATOM 1076 O O . ASP A 1 131 ? 36.189 18.865 -43.000 1.00 57.25 131 ASP A O 1
ATOM 1080 N N . ASP A 1 132 ? 37.746 18.183 -41.548 1.00 57.75 132 ASP A N 1
ATOM 1081 C CA . ASP A 1 132 ? 37.743 16.803 -42.010 1.00 57.75 132 ASP A CA 1
ATOM 1082 C C . ASP A 1 132 ? 36.375 16.221 -41.622 1.00 57.75 132 ASP A C 1
ATOM 1084 O O . ASP A 1 132 ? 36.080 16.022 -40.444 1.00 57.75 132 ASP A O 1
ATOM 1088 N N . GLU A 1 133 ? 35.529 15.936 -42.619 1.00 59.81 133 GLU A N 1
ATOM 1089 C CA . GLU A 1 133 ? 34.164 15.386 -42.491 1.00 59.81 133 GLU A CA 1
ATOM 1090 C C . GLU A 1 133 ? 34.100 14.011 -41.794 1.00 59.81 133 GLU A C 1
ATOM 1092 O O . GLU A 1 133 ? 33.058 13.352 -41.774 1.00 59.81 133 GLU A O 1
ATOM 1097 N N . ARG A 1 134 ? 35.208 13.536 -41.219 1.00 60.69 134 ARG A N 1
ATOM 1098 C CA . ARG A 1 134 ? 35.234 12.324 -40.417 1.00 60.69 134 ARG A CA 1
ATOM 1099 C C . ARG A 1 134 ? 34.772 12.658 -39.000 1.00 60.69 134 ARG A C 1
ATOM 1101 O O . ARG A 1 134 ? 35.515 13.304 -38.260 1.00 60.69 134 ARG A O 1
ATOM 1108 N N . PRO A 1 135 ? 33.574 12.205 -38.584 1.00 61.09 135 PRO A N 1
ATOM 1109 C CA . PRO A 1 135 ? 33.205 12.277 -37.181 1.00 61.09 135 PRO A CA 1
ATOM 1110 C C . PRO A 1 135 ? 34.290 11.570 -36.353 1.00 61.09 135 PRO A C 1
ATOM 1112 O O . PRO A 1 135 ? 34.794 10.530 -36.789 1.00 61.09 135 PRO A O 1
ATOM 1115 N N . PRO A 1 136 ? 34.674 12.117 -35.186 1.00 61.03 136 PRO A N 1
ATOM 1116 C CA . PRO A 1 136 ? 35.651 11.472 -34.323 1.00 61.03 136 PRO A CA 1
ATOM 1117 C C . PRO A 1 136 ? 35.182 10.051 -34.013 1.00 61.03 136 PRO A C 1
ATOM 1119 O O . PRO A 1 136 ? 34.026 9.841 -33.638 1.00 61.03 136 PRO A O 1
ATOM 1122 N N . GLU A 1 137 ? 36.072 9.082 -34.212 1.00 60.38 137 GLU A N 1
ATOM 1123 C CA . GLU A 1 137 ? 35.798 7.671 -33.969 1.00 60.38 137 GLU A CA 1
ATOM 1124 C C . GLU A 1 137 ? 35.472 7.479 -32.484 1.00 60.38 137 GLU A C 1
ATOM 1126 O O . GLU A 1 137 ? 36.323 7.601 -31.601 1.00 60.38 137 GLU A O 1
ATOM 1131 N N . VAL A 1 138 ? 34.190 7.258 -32.198 1.00 63.97 138 VAL A N 1
ATOM 1132 C CA . VAL A 1 138 ? 33.720 6.929 -30.857 1.00 63.97 138 VAL A CA 1
ATOM 1133 C C . VAL A 1 138 ? 34.089 5.472 -30.617 1.00 63.97 138 VAL A C 1
ATOM 1135 O O . VAL A 1 138 ? 33.459 4.579 -31.176 1.00 63.97 138 VAL A O 1
ATOM 1138 N N . LEU A 1 139 ? 35.107 5.237 -29.788 1.00 60.38 139 LEU A N 1
ATOM 1139 C CA . LEU A 1 139 ? 35.442 3.907 -29.280 1.00 60.38 139 LEU A CA 1
ATOM 1140 C C . LEU A 1 139 ? 34.224 3.331 -28.542 1.00 60.38 139 LEU A C 1
ATOM 1142 O O . LEU A 1 139 ? 33.909 3.741 -27.424 1.00 60.38 139 LEU A O 1
ATOM 1146 N N . GLN A 1 140 ? 33.511 2.411 -29.193 1.00 58.19 140 GLN A N 1
ATOM 1147 C CA . GLN A 1 140 ? 32.487 1.585 -28.565 1.00 58.19 140 GLN A CA 1
ATOM 1148 C C . GLN A 1 140 ? 33.171 0.413 -27.865 1.00 58.19 140 GLN A C 1
ATOM 1150 O O . GLN A 1 140 ? 33.850 -0.392 -28.492 1.00 58.19 140 GLN A O 1
ATOM 1155 N N . GLU A 1 141 ? 32.973 0.322 -26.556 1.00 58.97 141 GLU A N 1
ATOM 1156 C CA . GLU A 1 141 ? 33.354 -0.832 -25.743 1.00 58.97 141 GLU A CA 1
ATOM 1157 C C . GLU A 1 141 ? 32.530 -2.062 -26.175 1.00 58.97 141 GLU A C 1
ATOM 1159 O O . GLU A 1 141 ? 31.384 -2.255 -25.766 1.00 58.97 141 GLU A O 1
ATOM 1164 N N . HIS A 1 142 ? 33.094 -2.877 -27.070 1.00 55.00 142 HIS A N 1
ATOM 1165 C CA . HIS A 1 142 ? 32.559 -4.190 -27.411 1.00 55.00 142 HIS A CA 1
ATOM 1166 C C . HIS A 1 142 ? 32.825 -5.161 -26.251 1.00 55.00 142 HIS A C 1
ATOM 1168 O O . HIS A 1 142 ? 33.892 -5.144 -25.642 1.00 55.00 142 HIS A O 1
ATOM 1174 N N . ALA A 1 143 ? 31.852 -6.021 -25.937 1.00 58.44 143 ALA A N 1
ATOM 1175 C CA . ALA A 1 143 ? 31.924 -6.956 -24.806 1.00 58.44 143 ALA A CA 1
ATOM 1176 C C . ALA A 1 143 ? 33.087 -7.968 -24.892 1.00 58.44 143 ALA A C 1
ATOM 1178 O O . ALA A 1 143 ? 33.392 -8.620 -23.895 1.00 58.44 143 ALA A O 1
ATOM 1179 N N . ASP A 1 144 ? 33.729 -8.074 -26.057 1.00 59.84 144 ASP A N 1
ATOM 1180 C CA . ASP A 1 144 ? 34.843 -8.984 -26.320 1.00 59.84 144 ASP A CA 1
ATOM 1181 C C . ASP A 1 144 ? 36.211 -8.398 -25.906 1.00 59.84 144 ASP A C 1
ATOM 1183 O O . ASP A 1 144 ? 37.174 -9.149 -25.781 1.00 59.84 144 ASP A O 1
ATOM 1187 N N . ASP A 1 145 ? 36.289 -7.090 -25.619 1.00 60.06 145 ASP A N 1
ATOM 1188 C CA . ASP A 1 145 ? 37.512 -6.393 -25.176 1.00 60.06 145 ASP A CA 1
ATOM 1189 C C . ASP A 1 145 ? 37.570 -6.184 -23.650 1.00 60.06 145 ASP A C 1
ATOM 1191 O O . ASP A 1 145 ? 38.379 -5.403 -23.144 1.00 60.06 145 ASP A O 1
ATOM 1195 N N . VAL A 1 146 ? 36.709 -6.864 -22.885 1.00 67.38 146 VAL A N 1
ATOM 1196 C CA . VAL A 1 146 ? 36.771 -6.844 -21.418 1.00 67.38 146 VAL A CA 1
ATOM 1197 C C . VAL A 1 146 ? 37.845 -7.842 -20.967 1.00 67.38 146 VAL A C 1
ATOM 1199 O O . VAL A 1 146 ? 37.606 -9.047 -21.059 1.00 67.38 146 VAL A O 1
ATOM 1202 N N . PRO A 1 147 ? 39.012 -7.397 -20.457 1.00 69.69 147 PRO A N 1
ATOM 1203 C CA . PRO A 1 147 ? 40.003 -8.319 -19.912 1.00 69.69 147 PRO A CA 1
ATOM 1204 C C . PRO A 1 147 ? 39.390 -9.121 -18.757 1.00 69.69 147 PRO A C 1
ATOM 1206 O O . PRO A 1 147 ? 38.685 -8.565 -17.906 1.00 69.69 147 PRO A O 1
ATOM 1209 N N . GLU A 1 148 ? 39.634 -10.434 -18.718 1.00 75.44 148 GLU A N 1
ATOM 1210 C CA . GLU A 1 148 ? 39.141 -11.267 -17.624 1.00 75.44 148 GLU A CA 1
ATOM 1211 C C . GLU A 1 148 ? 39.742 -10.783 -16.296 1.00 75.44 148 GLU A C 1
ATOM 1213 O O . GLU A 1 148 ? 40.921 -10.442 -16.221 1.00 75.44 148 GLU A O 1
ATOM 1218 N N . LEU A 1 149 ? 38.963 -10.805 -15.204 1.00 70.69 149 LEU A N 1
ATOM 1219 C CA . LEU A 1 149 ? 39.425 -10.356 -13.874 1.00 70.69 149 LEU A CA 1
ATOM 1220 C C . LEU A 1 149 ? 40.712 -11.047 -13.384 1.00 70.69 149 LEU A C 1
ATOM 1222 O O . LEU A 1 149 ? 41.343 -10.574 -12.447 1.00 70.69 149 LEU A O 1
ATOM 1226 N N . ARG A 1 150 ? 41.068 -12.180 -13.988 1.00 76.31 150 ARG A N 1
ATOM 1227 C CA . ARG A 1 150 ? 42.239 -13.003 -13.672 1.00 76.31 150 ARG A CA 1
ATOM 1228 C C . ARG A 1 150 ? 43.529 -12.437 -14.271 1.00 76.31 150 ARG A C 1
ATOM 1230 O O . ARG A 1 150 ? 44.603 -12.755 -13.775 1.00 76.31 150 ARG A O 1
ATOM 1237 N N . ASP A 1 151 ? 43.401 -11.621 -15.315 1.00 80.31 151 ASP A N 1
ATOM 1238 C CA . ASP A 1 151 ? 44.508 -11.022 -16.065 1.00 80.31 151 ASP A CA 1
ATOM 1239 C C . ASP A 1 151 ? 44.870 -9.625 -15.540 1.00 80.31 151 ASP A C 1
ATOM 1241 O O . ASP A 1 151 ? 45.838 -9.009 -15.988 1.00 80.31 151 ASP A O 1
ATOM 1245 N N . ILE A 1 152 ? 44.100 -9.112 -14.575 1.00 78.81 152 ILE A N 1
ATOM 1246 C CA . ILE A 1 152 ? 44.380 -7.844 -13.908 1.00 78.81 152 ILE A CA 1
ATOM 1247 C C . ILE A 1 152 ? 45.421 -8.114 -12.811 1.00 78.81 152 ILE A C 1
ATOM 1249 O O . ILE A 1 152 ? 45.123 -8.855 -11.874 1.00 78.81 152 ILE A O 1
ATOM 1253 N N . PRO A 1 153 ? 46.631 -7.533 -12.891 1.00 81.25 153 PRO A N 1
ATOM 1254 C CA . PRO A 1 153 ? 47.635 -7.710 -11.852 1.00 81.25 153 PRO A CA 1
ATOM 1255 C C . PRO A 1 153 ? 47.154 -7.099 -10.531 1.00 81.25 153 PRO A C 1
ATOM 1257 O O . PRO A 1 153 ? 46.621 -5.986 -10.506 1.00 81.25 153 PRO A O 1
ATOM 1260 N N . ASP A 1 154 ? 47.373 -7.819 -9.429 1.00 78.12 154 ASP A N 1
ATOM 1261 C CA . ASP A 1 154 ? 47.060 -7.331 -8.088 1.00 78.12 154 ASP A CA 1
ATOM 1262 C C . ASP A 1 154 ? 47.844 -6.044 -7.797 1.00 78.12 154 ASP A C 1
ATOM 1264 O O . ASP A 1 154 ? 49.063 -5.976 -7.964 1.00 78.12 154 ASP A O 1
ATOM 1268 N N . SER A 1 155 ? 47.143 -4.995 -7.358 1.00 74.44 155 SER A N 1
ATOM 1269 C CA . SER A 1 155 ? 47.801 -3.747 -6.983 1.00 74.44 155 SER A CA 1
ATOM 1270 C C . SER A 1 155 ? 48.564 -3.941 -5.674 1.00 74.44 155 SER A C 1
ATOM 1272 O O . SER A 1 155 ? 47.942 -4.237 -4.648 1.00 74.44 155 SER A O 1
ATOM 1274 N N . ASP A 1 156 ? 49.875 -3.703 -5.674 1.00 69.06 156 ASP A N 1
ATOM 1275 C CA . ASP A 1 156 ? 50.678 -3.686 -4.452 1.00 69.06 156 ASP A CA 1
ATOM 1276 C C . ASP A 1 156 ? 50.110 -2.659 -3.461 1.00 69.06 156 ASP A C 1
ATOM 1278 O O . ASP A 1 156 ? 50.211 -1.440 -3.628 1.00 69.06 156 ASP A O 1
ATOM 1282 N N . ALA A 1 157 ? 49.487 -3.161 -2.394 1.00 61.84 157 ALA A N 1
ATOM 1283 C CA . ALA A 1 157 ? 48.896 -2.372 -1.322 1.00 61.84 157 ALA A CA 1
ATOM 1284 C C . ALA A 1 157 ? 49.974 -1.782 -0.391 1.00 61.84 157 ALA A C 1
ATOM 1286 O O . ALA A 1 157 ? 49.957 -1.985 0.824 1.00 61.84 157 ALA A O 1
ATOM 1287 N N . SER A 1 158 ? 50.919 -1.018 -0.941 1.00 61.41 158 SER A N 1
ATOM 1288 C CA . SER A 1 158 ? 51.950 -0.305 -0.184 1.00 61.41 158 SER A CA 1
ATOM 1289 C C . SER A 1 158 ? 51.804 1.212 -0.282 1.00 61.41 158 SER A C 1
ATOM 1291 O O . SER A 1 158 ? 52.781 1.938 -0.440 1.00 61.41 158 SER A O 1
ATOM 1293 N N . HIS A 1 159 ? 50.590 1.727 -0.101 1.00 54.50 159 HIS A N 1
ATOM 1294 C CA . HIS A 1 159 ? 50.411 3.110 0.330 1.00 54.50 159 HIS A CA 1
ATOM 1295 C C . HIS A 1 159 ? 49.572 3.153 1.604 1.00 54.50 159 HIS A C 1
ATOM 1297 O O . HIS A 1 159 ? 48.362 3.370 1.591 1.00 54.50 159 HIS A O 1
ATOM 1303 N N . LYS A 1 160 ? 50.264 2.979 2.741 1.00 52.91 160 LYS A N 1
ATOM 1304 C CA . LYS A 1 160 ? 49.807 3.476 4.043 1.00 52.91 160 LYS A CA 1
ATOM 1305 C C . LYS A 1 160 ? 49.461 4.958 3.881 1.00 52.91 160 LYS A C 1
ATOM 1307 O O . LYS A 1 160 ? 50.356 5.804 3.861 1.00 52.91 160 LYS A O 1
ATOM 1312 N N . ARG A 1 161 ? 48.169 5.277 3.780 1.00 53.41 161 ARG A N 1
ATOM 1313 C CA . ARG A 1 161 ? 47.680 6.628 4.056 1.00 53.41 161 ARG A CA 1
ATOM 1314 C C . ARG A 1 161 ? 48.017 6.911 5.517 1.00 53.41 161 ARG A C 1
ATOM 1316 O O . ARG A 1 161 ? 47.517 6.239 6.411 1.00 53.41 161 ARG A O 1
ATOM 1323 N N . LYS A 1 162 ? 48.952 7.833 5.741 1.00 52.09 162 LYS A N 1
ATOM 1324 C CA . LYS A 1 162 ? 49.177 8.412 7.062 1.00 52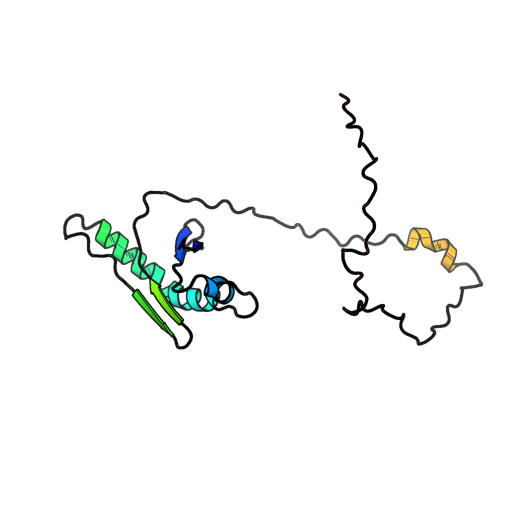.09 162 LYS A CA 1
ATOM 1325 C C . LYS A 1 162 ? 47.967 9.290 7.354 1.00 52.09 162 LYS A C 1
ATOM 1327 O O . LYS A 1 162 ? 47.779 10.295 6.671 1.00 52.09 162 LYS A O 1
ATOM 1332 N N . ASP A 1 163 ? 47.155 8.886 8.322 1.00 45.16 163 ASP A N 1
ATOM 1333 C CA . ASP A 1 163 ? 46.145 9.758 8.908 1.00 45.16 163 ASP A CA 1
ATOM 1334 C C . ASP A 1 163 ? 46.860 10.970 9.513 1.00 45.16 163 ASP A C 1
ATOM 1336 O O . ASP A 1 163 ? 47.689 10.843 10.416 1.00 45.16 163 ASP A O 1
ATOM 1340 N N . ALA A 1 164 ? 46.590 12.147 8.955 1.00 46.62 164 ALA A N 1
ATOM 1341 C CA . ALA A 1 164 ? 47.026 13.410 9.519 1.00 46.62 164 ALA A CA 1
ATOM 1342 C C . ALA A 1 164 ? 46.016 13.822 10.596 1.00 46.62 164 ALA A C 1
ATOM 1344 O O . ALA A 1 164 ? 44.951 14.358 10.298 1.00 46.62 164 ALA A O 1
ATOM 1345 N N . THR A 1 165 ? 46.354 13.546 11.851 1.00 47.38 165 THR A N 1
ATOM 1346 C CA . THR A 1 165 ? 45.824 14.259 13.015 1.00 47.38 165 THR A CA 1
ATOM 1347 C C . THR A 1 165 ? 46.590 15.570 13.198 1.00 47.38 165 THR A C 1
ATOM 1349 O O . THR A 1 165 ? 47.811 15.524 13.345 1.00 47.38 165 THR A O 1
ATOM 1352 N N . ALA A 1 166 ? 45.882 16.700 13.215 1.00 43.97 166 ALA A N 1
ATOM 1353 C CA . ALA A 1 166 ? 46.249 17.965 13.873 1.00 43.97 166 ALA A CA 1
ATOM 1354 C C . ALA A 1 166 ? 44.980 18.849 13.857 1.00 43.97 166 ALA A C 1
ATOM 1356 O O . ALA A 1 166 ? 44.437 19.080 12.777 1.00 43.97 166 ALA A O 1
ATOM 1357 N N . ASP A 1 167 ? 44.282 18.991 14.985 1.00 41.72 167 ASP A N 1
ATOM 1358 C CA . ASP A 1 167 ? 44.439 20.020 16.042 1.00 41.72 167 ASP A CA 1
ATOM 1359 C C . ASP A 1 167 ? 43.618 21.285 15.721 1.00 41.72 167 ASP A C 1
ATOM 1361 O O . ASP A 1 167 ? 43.918 21.958 14.708 1.00 41.72 167 ASP A O 1
#

Sequence (167 aa):
MSPIRRYLRITKYSVLEVRIYLDKPSDAPWLLSSRDPVLPRIIEEVRPKVLPKLREENENAKRKGSKKNRGIKDVVSQDDFEVTIFLTELSTRHSLLTKQKSFRDKPKLKSTSNKLTGWLNTSENPIHIEDDERPPEVLQEHADDVPELRDIPDSDASHKRKDATAD

Organism: Hortaea werneckii (NCBI:txid91943)

Secondary structure (DSSP, 8-state):
-PPEEEEEE-SSS-EEEEEEPPSSGGGHHHHH-SSS-HHHHHHHHHHHHHHHHHHHHHHHHHSTTSTT-----EEEEETTEEEEE-----SS---------PPP-PPP----GGGTSTTGGG-S--------S---------GGG---TTSSPPP------------